Protein AF-A0A937SQ62-F1 (afdb_monomer_lite)

Secondary structure (DSSP, 8-state):
---HHHHHHHHHHTT--HHHHHHHTT-S-HHHHHHHHHTSS---HHHHHHHHHHHHHHHTT--

Sequence (63 aa):
MMTPETFKRWRKRHGMTQEQCATELGFKDRRQIINYEKGDIEIPRYVWLATLGYDSLNKSKEP

Radius of gyration: 11.24 Å; chains: 1; bounding box: 36×19×22 Å

Structure (mmCIF, N/CA/C/O backbone):
data_AF-A0A937SQ62-F1
#
_entry.id   AF-A0A937SQ62-F1
#
loop_
_atom_site.group_PDB
_atom_site.id
_atom_site.type_symbol
_atom_site.label_atom_id
_atom_site.label_alt_id
_atom_site.label_comp_id
_atom_site.label_asym_id
_atom_site.label_entity_id
_atom_site.label_seq_id
_atom_site.pdbx_PDB_ins_code
_atom_site.Cartn_x
_atom_site.Cartn_y
_atom_site.Cartn_z
_atom_site.occupancy
_atom_site.B_iso_or_equiv
_atom_site.auth_seq_id
_atom_site.auth_comp_id
_atom_site.auth_asym_id
_atom_site.auth_atom_id
_atom_site.pdbx_PDB_model_num
ATOM 1 N N . MET A 1 1 ? -2.037 -1.112 -16.089 1.00 70.31 1 MET A N 1
ATOM 2 C CA . MET A 1 1 ? -1.410 -1.592 -14.838 1.00 70.31 1 MET A CA 1
ATOM 3 C C . MET A 1 1 ? -1.354 -0.436 -13.862 1.00 70.31 1 MET A C 1
ATOM 5 O O . MET A 1 1 ? -1.327 0.707 -14.306 1.00 70.31 1 MET A O 1
ATOM 9 N N . MET A 1 2 ? -1.396 -0.710 -12.562 1.00 85.12 2 MET A N 1
ATOM 10 C CA . MET A 1 2 ? -1.307 0.341 -11.553 1.00 85.12 2 MET A CA 1
ATOM 11 C C . MET A 1 2 ? 0.130 0.863 -11.477 1.00 85.12 2 MET A C 1
ATOM 13 O O . MET A 1 2 ? 1.061 0.068 -11.407 1.00 85.12 2 MET A O 1
ATOM 17 N N . THR A 1 3 ? 0.314 2.183 -11.509 1.00 94.38 3 THR A N 1
ATOM 18 C CA . THR A 1 3 ? 1.644 2.793 -11.365 1.00 94.38 3 THR A CA 1
ATOM 19 C C . THR 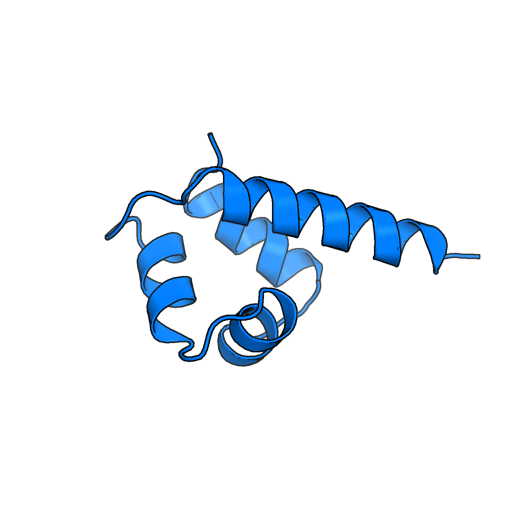A 1 3 ? 1.972 3.057 -9.891 1.00 94.38 3 THR A C 1
ATOM 21 O O . THR A 1 3 ? 1.043 3.257 -9.098 1.00 94.38 3 THR A O 1
ATOM 24 N N . PRO A 1 4 ? 3.265 3.141 -9.519 1.00 95.25 4 PRO A N 1
ATOM 25 C CA . PRO A 1 4 ? 3.699 3.508 -8.167 1.00 95.25 4 PRO A CA 1
ATOM 26 C C . PRO A 1 4 ? 3.036 4.788 -7.644 1.00 95.25 4 PRO A C 1
ATOM 28 O O . PRO A 1 4 ? 2.527 4.840 -6.523 1.00 95.25 4 PRO A O 1
ATOM 31 N N . GLU A 1 5 ? 2.958 5.814 -8.494 1.00 95.44 5 GLU A N 1
ATOM 32 C CA . GLU A 1 5 ? 2.311 7.082 -8.158 1.00 95.44 5 GLU A CA 1
ATOM 33 C C . GLU A 1 5 ? 0.812 6.929 -7.899 1.00 95.44 5 GLU A C 1
ATOM 35 O O . GLU A 1 5 ? 0.286 7.497 -6.939 1.00 95.44 5 GLU A O 1
ATOM 40 N N . THR A 1 6 ? 0.120 6.150 -8.734 1.00 94.50 6 THR A N 1
ATOM 41 C CA . THR A 1 6 ? -1.318 5.906 -8.580 1.00 94.50 6 THR A CA 1
ATOM 42 C C . THR A 1 6 ? -1.599 5.152 -7.285 1.00 94.50 6 THR A C 1
ATOM 44 O O . THR A 1 6 ? -2.507 5.529 -6.547 1.00 94.50 6 THR A O 1
ATOM 47 N N . PHE A 1 7 ? -0.782 4.150 -6.956 1.00 95.19 7 PHE A N 1
ATOM 48 C CA . PHE A 1 7 ? -0.896 3.387 -5.714 1.00 95.19 7 PHE A CA 1
ATOM 49 C C . PHE A 1 7 ? -0.653 4.249 -4.476 1.00 95.19 7 PHE A C 1
ATOM 51 O O . PHE A 1 7 ? -1.454 4.245 -3.539 1.00 95.19 7 PHE A O 1
ATOM 58 N N . LYS A 1 8 ? 0.380 5.094 -4.509 1.00 95.62 8 LYS A N 1
ATOM 59 C CA . LYS A 1 8 ? 0.662 6.044 -3.429 1.00 95.62 8 LYS A CA 1
ATOM 60 C C . LYS A 1 8 ? -0.476 7.042 -3.217 1.00 95.62 8 LYS A C 1
ATOM 62 O O . LYS A 1 8 ? -0.822 7.353 -2.075 1.00 95.62 8 LYS A O 1
ATOM 67 N N . ARG A 1 9 ? -1.066 7.561 -4.300 1.00 95.56 9 ARG A N 1
ATOM 68 C CA . ARG A 1 9 ? -2.226 8.467 -4.227 1.00 95.56 9 ARG A CA 1
ATOM 69 C C . ARG A 1 9 ? -3.458 7.758 -3.674 1.00 95.56 9 ARG A C 1
ATOM 71 O O . ARG A 1 9 ? -4.131 8.335 -2.827 1.00 95.56 9 ARG A O 1
ATOM 78 N N . TRP A 1 10 ? -3.721 6.528 -4.112 1.00 94.88 10 TRP A N 1
ATOM 79 C CA . TRP A 1 10 ? -4.811 5.698 -3.600 1.00 94.88 10 TRP A CA 1
ATOM 80 C C . TRP A 1 10 ? -4.689 5.496 -2.084 1.00 94.88 10 TRP A C 1
ATOM 82 O O . TRP A 1 10 ? -5.590 5.881 -1.345 1.00 94.88 10 TRP A O 1
ATOM 92 N N . ARG A 1 11 ? -3.526 5.051 -1.588 1.00 95.38 11 ARG A N 1
ATOM 93 C CA . ARG A 1 11 ? -3.304 4.865 -0.144 1.00 95.38 11 ARG A CA 1
ATOM 94 C C . ARG A 1 11 ? -3.542 6.153 0.649 1.00 95.38 11 ARG A C 1
ATOM 96 O O . ARG A 1 11 ? -4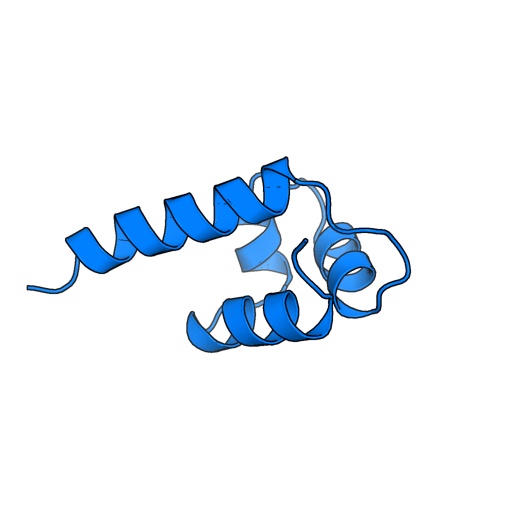.213 6.139 1.678 1.00 95.38 11 ARG A O 1
ATOM 103 N N . LYS A 1 12 ? -2.995 7.274 0.165 1.00 95.06 12 LYS A N 1
ATOM 104 C CA . LYS A 1 12 ? -3.161 8.584 0.811 1.00 95.06 12 LYS A CA 1
ATOM 105 C C . LYS A 1 12 ? -4.613 9.061 0.817 1.00 95.06 12 LYS A C 1
ATOM 107 O O . LYS A 1 12 ? -5.015 9.678 1.795 1.00 95.06 12 LYS A O 1
ATOM 112 N N . ARG A 1 13 ? -5.390 8.778 -0.234 1.00 94.19 13 ARG A N 1
ATOM 113 C CA . ARG A 1 13 ? -6.821 9.118 -0.311 1.00 94.19 13 ARG A CA 1
ATOM 114 C C . ARG A 1 13 ? -7.616 8.469 0.817 1.00 94.19 13 ARG A C 1
ATOM 116 O O . ARG A 1 13 ? -8.484 9.114 1.384 1.00 94.19 13 ARG A O 1
ATOM 123 N N . HIS A 1 14 ? -7.280 7.232 1.165 1.00 91.69 14 HIS A N 1
ATOM 124 C CA . HIS A 1 14 ? -7.901 6.519 2.280 1.00 91.69 14 HIS A CA 1
ATOM 125 C C . HIS A 1 14 ? -7.264 6.829 3.644 1.00 91.69 14 HIS A C 1
ATOM 127 O O . HIS A 1 14 ? -7.590 6.178 4.629 1.00 91.69 14 HIS A O 1
ATOM 133 N N . GLY A 1 15 ? -6.323 7.778 3.721 1.00 93.38 15 GLY A N 1
ATOM 134 C CA . GLY A 1 15 ? -5.678 8.163 4.979 1.00 93.38 15 GLY A CA 1
ATOM 135 C C . GLY A 1 15 ? -4.802 7.078 5.616 1.00 93.38 15 GLY A C 1
ATOM 136 O O . GLY A 1 15 ? -4.412 7.219 6.770 1.00 93.38 15 GLY A O 1
ATOM 137 N N . MET A 1 16 ? -4.467 6.008 4.888 1.00 94.56 16 MET A N 1
ATOM 138 C CA . MET A 1 16 ? -3.749 4.868 5.457 1.00 94.56 16 MET A CA 1
ATOM 139 C C . MET A 1 16 ? -2.247 5.135 5.588 1.00 94.56 16 MET A C 1
ATOM 141 O O . MET A 1 16 ? -1.592 5.648 4.668 1.00 94.56 16 MET A O 1
ATOM 145 N N . THR A 1 17 ? -1.649 4.669 6.683 1.00 96.06 17 THR A N 1
ATOM 146 C CA . THR A 1 17 ? -0.198 4.463 6.759 1.00 96.06 17 THR A CA 1
ATOM 147 C C . THR A 1 17 ? 0.232 3.294 5.863 1.00 96.06 17 THR A C 1
ATOM 149 O O . THR A 1 17 ? -0.585 2.520 5.365 1.00 96.06 17 THR A O 1
ATOM 152 N N . GLN A 1 18 ? 1.537 3.153 5.616 1.00 95.19 18 GLN A N 1
ATOM 153 C CA . GLN A 1 18 ? 2.060 2.014 4.846 1.00 95.19 18 GLN A CA 1
ATOM 154 C C . GLN A 1 18 ? 1.826 0.675 5.559 1.00 95.19 18 GLN A C 1
ATOM 156 O O . GLN A 1 18 ? 1.639 -0.338 4.897 1.00 95.19 18 GLN A O 1
ATOM 161 N N . GLU A 1 19 ? 1.822 0.677 6.893 1.00 96.31 19 GLU A N 1
ATOM 162 C CA . GLU A 1 19 ? 1.544 -0.510 7.703 1.00 96.31 19 GLU A CA 1
ATOM 163 C C . GLU A 1 19 ? 0.065 -0.890 7.653 1.00 96.31 19 GLU A C 1
ATOM 165 O O . GLU A 1 19 ? -0.254 -2.036 7.366 1.00 96.31 19 GLU A O 1
ATOM 170 N N . GLN A 1 20 ? -0.837 0.083 7.804 1.00 94.94 20 GLN A N 1
ATOM 171 C CA . GLN A 1 20 ? -2.276 -0.153 7.655 1.00 94.94 20 GLN A CA 1
ATOM 172 C C . GLN A 1 20 ? -2.616 -0.679 6.259 1.00 94.94 20 GLN A C 1
ATOM 174 O O . GLN A 1 20 ? -3.323 -1.669 6.133 1.00 94.94 20 GLN A O 1
ATOM 179 N N . CYS A 1 21 ? -2.047 -0.078 5.212 1.00 95.12 21 CYS A N 1
ATOM 180 C CA . CYS A 1 21 ? -2.226 -0.544 3.837 1.00 95.12 21 CYS A CA 1
ATOM 181 C C . CYS A 1 21 ? -1.763 -1.998 3.649 1.00 95.12 21 CYS A C 1
ATOM 183 O O . CYS A 1 21 ? -2.423 -2.772 2.962 1.00 95.12 21 CYS A O 1
ATOM 185 N N . ALA A 1 22 ? -0.646 -2.385 4.277 1.00 95.75 22 ALA A N 1
ATOM 186 C CA . ALA A 1 22 ? -0.178 -3.765 4.247 1.00 95.75 22 ALA A CA 1
ATOM 187 C C . ALA A 1 22 ? -1.197 -4.706 4.899 1.00 95.75 22 ALA A C 1
ATOM 189 O O . ALA A 1 22 ? -1.566 -5.699 4.282 1.00 95.75 22 ALA A O 1
ATOM 190 N N . THR A 1 23 ? -1.704 -4.355 6.081 1.00 94.19 23 THR A N 1
ATOM 191 C CA . THR A 1 23 ? -2.725 -5.138 6.787 1.00 94.19 23 THR A CA 1
ATOM 192 C C . THR A 1 23 ? -4.009 -5.286 5.968 1.00 94.19 23 THR A C 1
ATOM 194 O O . THR A 1 23 ? -4.469 -6.408 5.772 1.00 94.19 23 THR A O 1
ATOM 197 N N . GLU A 1 24 ? -4.552 -4.192 5.425 1.00 92.31 24 GLU A N 1
ATOM 198 C CA . GLU A 1 24 ? -5.801 -4.207 4.644 1.00 92.31 24 GLU A CA 1
ATOM 199 C C . GLU A 1 24 ? -5.677 -5.015 3.343 1.00 92.31 24 GLU A C 1
ATOM 201 O O . GLU A 1 24 ? -6.620 -5.683 2.925 1.00 92.31 24 GLU A O 1
ATOM 206 N N . LEU A 1 25 ? -4.505 -4.985 2.702 1.00 91.56 25 LEU A N 1
ATOM 207 C CA . LEU A 1 25 ? -4.236 -5.748 1.480 1.00 91.56 25 LEU A CA 1
ATOM 208 C C . LEU A 1 25 ? -3.717 -7.174 1.754 1.00 91.56 25 LEU A C 1
ATOM 210 O O . LEU A 1 25 ? -3.454 -7.915 0.806 1.00 91.56 25 LEU A O 1
ATOM 214 N N . GLY A 1 26 ? -3.571 -7.573 3.022 1.00 93.62 26 GLY A N 1
ATOM 215 C CA . GLY A 1 26 ? -3.167 -8.926 3.421 1.00 93.62 26 GLY A CA 1
ATOM 216 C C . GLY A 1 26 ? -1.664 -9.219 3.326 1.00 93.62 26 GLY A C 1
ATOM 217 O O . GLY A 1 26 ? -1.258 -10.379 3.241 1.00 93.62 26 GLY A O 1
ATOM 218 N N . PHE A 1 27 ? -0.815 -8.194 3.342 1.00 93.56 27 PHE A N 1
ATOM 219 C CA . PHE A 1 27 ? 0.638 -8.340 3.367 1.00 93.56 27 PHE A CA 1
ATOM 220 C C . PHE A 1 27 ? 1.181 -8.417 4.792 1.00 93.56 27 PHE A C 1
ATOM 222 O O . PHE A 1 27 ? 0.788 -7.663 5.676 1.00 93.56 27 PHE A O 1
ATOM 229 N N . LYS A 1 28 ? 2.172 -9.291 4.995 1.00 89.94 28 LYS A N 1
ATOM 230 C CA . LYS A 1 28 ? 2.841 -9.462 6.295 1.00 89.94 28 LYS A CA 1
ATOM 231 C C . LYS A 1 28 ? 3.784 -8.313 6.666 1.00 89.94 28 LYS A C 1
ATOM 233 O O . LYS A 1 28 ? 4.106 -8.163 7.837 1.00 89.94 28 LYS A O 1
ATOM 238 N N . ASP A 1 29 ? 4.272 -7.550 5.686 1.00 93.19 29 ASP A N 1
ATOM 239 C CA . ASP A 1 29 ? 5.299 -6.526 5.899 1.00 93.19 29 ASP A CA 1
ATOM 240 C C . ASP A 1 29 ? 5.033 -5.268 5.054 1.00 93.19 29 ASP A C 1
ATOM 242 O O . ASP A 1 29 ? 4.789 -5.339 3.845 1.00 93.19 29 ASP A O 1
ATOM 246 N N . ARG A 1 30 ? 5.146 -4.094 5.689 1.00 94.69 30 ARG A N 1
ATOM 247 C CA . ARG A 1 30 ? 4.967 -2.772 5.061 1.00 94.69 30 ARG A CA 1
ATOM 248 C C . ARG A 1 30 ? 6.009 -2.433 3.988 1.00 94.69 30 ARG A C 1
ATOM 250 O O . ARG A 1 30 ? 5.791 -1.522 3.191 1.00 94.69 30 ARG A O 1
ATOM 257 N N . ARG A 1 31 ? 7.145 -3.135 3.942 1.00 95.00 31 ARG A N 1
ATOM 258 C CA . ARG A 1 31 ? 8.202 -2.967 2.933 1.00 95.00 31 ARG A CA 1
ATOM 259 C C . ARG A 1 31 ? 7.700 -3.267 1.531 1.00 95.00 31 ARG A C 1
ATOM 261 O O . ARG A 1 31 ? 8.129 -2.582 0.611 1.00 95.00 31 ARG A O 1
ATOM 268 N N . GLN A 1 32 ? 6.764 -4.204 1.354 1.00 94.12 32 GLN A N 1
ATOM 269 C CA . GLN A 1 32 ? 6.173 -4.421 0.029 1.00 94.12 32 GLN A CA 1
ATOM 270 C C . GLN A 1 32 ? 5.444 -3.174 -0.471 1.00 94.12 32 GLN A C 1
ATOM 272 O O . GLN A 1 32 ? 5.668 -2.752 -1.600 1.00 94.12 32 GLN A O 1
ATOM 277 N N . ILE A 1 33 ? 4.669 -2.520 0.397 1.00 95.44 33 ILE A N 1
ATOM 278 C CA . ILE A 1 33 ? 3.990 -1.258 0.080 1.00 95.44 33 ILE A CA 1
ATOM 279 C C . ILE A 1 33 ? 5.010 -0.179 -0.296 1.00 95.44 33 ILE A C 1
ATOM 281 O O . ILE A 1 33 ? 4.828 0.514 -1.291 1.00 95.44 33 ILE A O 1
ATOM 285 N N . ILE A 1 34 ? 6.112 -0.061 0.452 1.00 95.88 34 ILE A N 1
ATOM 286 C CA . ILE A 1 34 ? 7.185 0.900 0.149 1.00 95.88 34 ILE A CA 1
ATOM 287 C C . ILE A 1 34 ? 7.803 0.626 -1.224 1.00 95.88 34 ILE A C 1
ATOM 289 O O . ILE A 1 34 ? 7.974 1.560 -2.006 1.00 95.88 34 ILE A O 1
ATOM 293 N N . ASN A 1 35 ? 8.124 -0.632 -1.522 1.00 95.75 35 ASN A N 1
ATOM 294 C CA . ASN A 1 35 ? 8.746 -1.013 -2.787 1.00 95.75 35 ASN A CA 1
ATOM 295 C C . ASN A 1 35 ? 7.794 -0.755 -3.969 1.00 95.75 35 ASN A C 1
ATOM 297 O O . ASN A 1 35 ? 8.233 -0.241 -4.997 1.00 95.75 35 ASN A O 1
ATOM 301 N N . TYR A 1 36 ? 6.489 -1.010 -3.801 1.00 95.12 36 TYR A N 1
ATOM 302 C CA . TYR A 1 36 ? 5.458 -0.639 -4.778 1.00 95.12 36 TYR A CA 1
ATOM 303 C C . TYR A 1 36 ? 5.377 0.874 -4.994 1.00 95.12 36 TYR A C 1
ATOM 305 O O . TYR A 1 36 ? 5.284 1.325 -6.131 1.00 95.12 36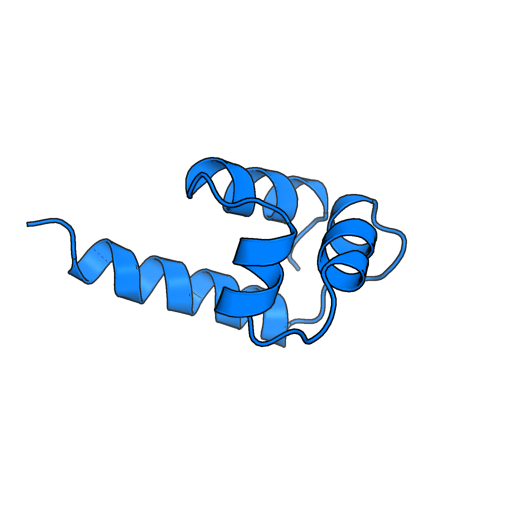 TYR A O 1
ATOM 313 N N . GLU A 1 37 ? 5.429 1.676 -3.927 1.00 93.81 37 GLU A N 1
ATOM 314 C CA . GLU A 1 37 ? 5.362 3.141 -4.019 1.00 93.81 37 GLU A CA 1
ATOM 315 C C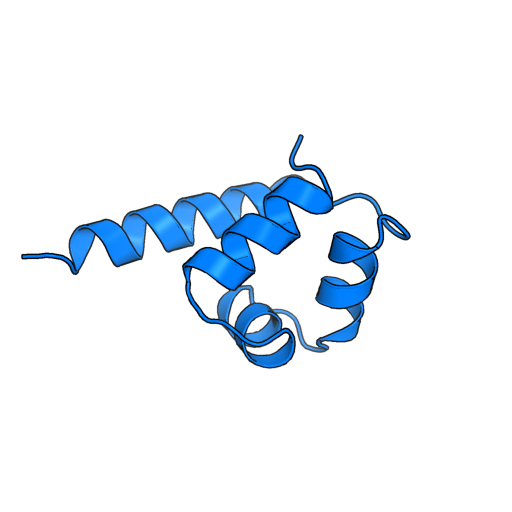 . GLU A 1 37 ? 6.619 3.782 -4.613 1.00 93.81 37 GLU A C 1
ATOM 317 O O . GLU A 1 37 ? 6.530 4.867 -5.191 1.00 93.81 37 GLU A O 1
ATOM 322 N N . LYS A 1 38 ? 7.781 3.149 -4.436 1.00 95.06 38 LYS A N 1
ATOM 323 C CA . LYS A 1 38 ? 9.045 3.575 -5.049 1.00 95.06 38 LYS A CA 1
ATOM 324 C C . LYS A 1 38 ? 9.162 3.147 -6.509 1.00 95.06 38 LYS A C 1
ATOM 326 O O . LYS A 1 38 ? 9.841 3.824 -7.271 1.00 95.06 38 LYS A O 1
ATOM 331 N N . GLY A 1 39 ? 8.486 2.063 -6.891 1.00 92.69 39 GLY A N 1
ATOM 332 C CA . GLY A 1 39 ? 8.660 1.426 -8.194 1.00 92.69 39 GLY A CA 1
ATOM 333 C C . GLY A 1 39 ? 9.859 0.479 -8.256 1.00 92.69 39 GLY A C 1
ATOM 334 O O . GLY A 1 39 ? 10.262 0.103 -9.349 1.00 92.69 39 GLY A O 1
ATOM 335 N N . ASP A 1 40 ? 10.405 0.077 -7.101 1.00 92.69 40 ASP A N 1
ATOM 336 C CA . ASP A 1 40 ? 11.493 -0.910 -7.015 1.00 92.69 40 ASP A CA 1
ATOM 337 C C . ASP A 1 40 ? 11.018 -2.303 -7.465 1.00 92.69 40 ASP A C 1
ATOM 339 O O . ASP A 1 40 ? 11.802 -3.114 -7.954 1.00 92.69 40 ASP A O 1
ATOM 343 N N . ILE A 1 41 ? 9.722 -2.584 -7.290 1.00 92.38 41 ILE A N 1
ATOM 344 C CA . ILE A 1 41 ? 9.053 -3.796 -7.766 1.00 92.38 41 ILE A CA 1
ATOM 345 C C . ILE A 1 41 ? 7.775 -3.417 -8.517 1.00 92.38 41 ILE A C 1
ATOM 347 O O . ILE A 1 41 ? 7.064 -2.483 -8.133 1.00 92.38 41 ILE A O 1
ATOM 351 N N . GLU A 1 42 ? 7.463 -4.166 -9.574 1.00 92.81 42 GLU A N 1
ATOM 352 C CA . GLU A 1 42 ? 6.203 -4.000 -10.296 1.00 92.81 42 GLU A CA 1
ATOM 353 C C . GLU A 1 42 ? 5.022 -4.366 -9.390 1.00 92.81 42 GLU A C 1
ATOM 355 O O . GLU A 1 42 ? 5.098 -5.317 -8.611 1.00 92.81 42 GLU A O 1
ATOM 360 N N . ILE A 1 43 ? 3.927 -3.607 -9.495 1.00 93.56 43 ILE A N 1
ATOM 361 C CA . ILE A 1 43 ? 2.691 -3.861 -8.752 1.00 93.56 43 ILE A CA 1
ATOM 362 C C . ILE A 1 43 ? 1.916 -4.981 -9.459 1.00 93.56 43 ILE A C 1
ATOM 364 O O . ILE A 1 43 ? 1.382 -4.754 -10.551 1.00 93.56 43 ILE A O 1
ATOM 368 N N . PRO A 1 44 ? 1.779 -6.171 -8.846 1.00 93.69 44 PRO A N 1
ATOM 369 C CA . PRO A 1 44 ? 1.077 -7.277 -9.471 1.00 93.69 44 PRO A CA 1
ATOM 370 C C . PRO A 1 44 ? -0.405 -6.969 -9.675 1.00 93.69 44 PRO A C 1
ATOM 372 O O . PRO A 1 44 ? -1.042 -6.259 -8.891 1.00 93.69 44 PRO A O 1
ATOM 375 N N . ARG A 1 45 ? -1.004 -7.597 -10.690 1.00 94.12 45 ARG A N 1
ATOM 376 C CA . ARG A 1 45 ? -2.424 -7.407 -11.024 1.00 94.12 45 ARG A CA 1
ATOM 377 C C . ARG A 1 45 ? -3.368 -7.695 -9.852 1.00 94.12 45 ARG A C 1
ATOM 379 O O . ARG A 1 45 ? -4.369 -6.999 -9.717 1.00 94.12 45 ARG A O 1
ATOM 386 N N . TYR A 1 46 ? -3.060 -8.677 -9.003 1.00 93.88 46 TYR A N 1
ATOM 387 C CA . TYR A 1 46 ? -3.900 -8.999 -7.844 1.00 93.88 46 TYR A CA 1
ATOM 388 C C . TYR A 1 46 ? -3.925 -7.871 -6.803 1.00 93.88 46 TYR A C 1
ATOM 390 O O . TYR A 1 46 ? -4.959 -7.649 -6.186 1.00 93.88 46 TYR A O 1
ATOM 398 N N . VAL A 1 47 ? -2.834 -7.110 -6.655 1.00 93.75 47 VAL A N 1
ATOM 399 C CA . VAL A 1 47 ? -2.780 -5.948 -5.752 1.00 93.75 47 VAL A CA 1
ATOM 400 C C . VAL A 1 47 ? -3.690 -4.854 -6.273 1.00 93.75 47 VAL A C 1
ATOM 402 O O . VAL A 1 47 ? -4.489 -4.297 -5.529 1.00 93.75 47 VAL A O 1
ATOM 405 N N . TRP A 1 48 ? -3.635 -4.602 -7.580 1.00 93.88 48 TRP A N 1
ATOM 406 C CA . TRP A 1 48 ? -4.544 -3.656 -8.210 1.00 93.88 48 TRP A CA 1
ATOM 407 C C . TRP A 1 48 ? -6.014 -4.073 -8.035 1.00 93.88 48 TRP A C 1
ATOM 409 O O . TRP A 1 48 ? -6.837 -3.254 -7.630 1.00 93.88 48 TRP A O 1
ATOM 419 N N . LEU A 1 49 ? -6.348 -5.348 -8.246 1.00 94.62 49 LEU A N 1
ATOM 420 C CA . LEU A 1 49 ? -7.702 -5.854 -7.995 1.00 94.62 49 LEU A CA 1
ATOM 421 C C . LEU A 1 49 ? -8.122 -5.695 -6.526 1.00 94.62 49 LEU A C 1
ATOM 423 O O . LEU A 1 49 ? -9.256 -5.300 -6.268 1.00 94.62 49 LEU A O 1
ATOM 427 N N . ALA A 1 50 ? -7.216 -5.930 -5.575 1.00 94.69 50 ALA A N 1
ATOM 428 C CA . ALA A 1 50 ? -7.484 -5.723 -4.155 1.00 94.69 50 ALA A CA 1
ATOM 429 C C . ALA A 1 50 ? -7.795 -4.250 -3.835 1.00 94.69 50 ALA A C 1
ATOM 431 O O . ALA A 1 50 ? -8.753 -3.983 -3.113 1.00 94.69 50 ALA A O 1
ATOM 432 N N . THR A 1 51 ? -7.076 -3.289 -4.435 1.00 93.88 51 THR A N 1
ATOM 433 C CA . THR A 1 51 ? -7.390 -1.854 -4.265 1.00 93.88 51 THR A CA 1
ATOM 434 C C . THR A 1 51 ? -8.785 -1.492 -4.783 1.00 93.88 51 THR A C 1
ATOM 436 O O . THR A 1 51 ? -9.514 -0.763 -4.116 1.00 93.88 51 THR A O 1
ATOM 439 N N . LEU A 1 52 ? -9.203 -2.061 -5.922 1.00 93.12 52 LEU A N 1
ATOM 440 C CA . LEU A 1 52 ? -10.549 -1.862 -6.473 1.00 93.12 52 LEU A CA 1
ATOM 441 C C . LEU A 1 52 ? -11.634 -2.502 -5.595 1.00 93.12 52 LEU A C 1
ATOM 443 O O . LEU A 1 52 ? -12.693 -1.911 -5.393 1.00 93.12 52 LEU A O 1
ATOM 447 N N . GLY A 1 53 ? -11.372 -3.699 -5.064 1.00 94.12 53 GLY A N 1
ATOM 448 C CA . GLY A 1 53 ? -12.271 -4.373 -4.128 1.00 94.12 53 GLY A CA 1
ATOM 449 C C . GLY A 1 53 ? -12.458 -3.566 -2.844 1.00 94.12 53 GLY A C 1
ATOM 450 O O . GLY A 1 53 ? -13.586 -3.361 -2.404 1.00 94.12 53 GLY A O 1
ATOM 451 N N . TYR A 1 54 ? -11.368 -3.032 -2.296 1.00 93.19 54 TYR A N 1
ATOM 452 C CA . TYR A 1 54 ? -11.396 -2.159 -1.125 1.00 93.19 54 TYR A CA 1
ATOM 453 C C . TYR A 1 54 ? -12.218 -0.884 -1.366 1.00 93.19 54 TYR A C 1
ATOM 455 O O . TYR A 1 54 ? -13.069 -0.531 -0.549 1.00 93.19 54 TYR A O 1
ATOM 463 N N . ASP A 1 55 ? -12.017 -0.220 -2.510 1.00 91.50 55 ASP A N 1
ATOM 464 C CA . ASP A 1 55 ? -12.821 0.937 -2.920 1.00 91.50 55 ASP A CA 1
ATOM 465 C C . ASP A 1 55 ? -14.310 0.587 -3.022 1.00 91.50 55 ASP A C 1
ATOM 467 O O . ASP A 1 55 ? -15.161 1.338 -2.547 1.00 91.50 55 ASP A O 1
ATOM 471 N N . SER A 1 56 ? -14.641 -0.561 -3.619 1.00 92.25 56 SER A N 1
ATOM 472 C CA . SER A 1 56 ? -16.029 -1.007 -3.749 1.00 92.25 56 SER A CA 1
ATO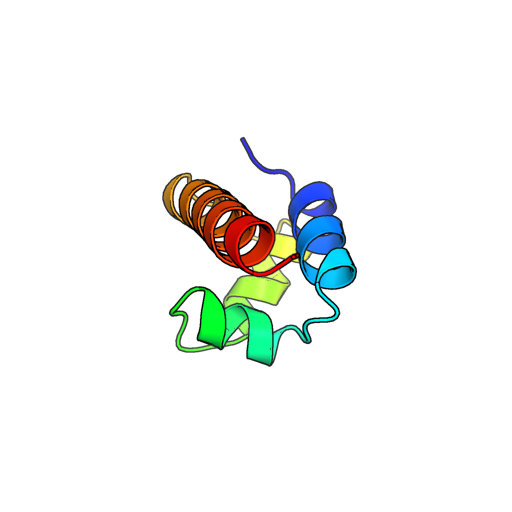M 473 C C . SER A 1 56 ? -16.682 -1.241 -2.387 1.00 92.25 56 SER A C 1
ATOM 475 O O . SER A 1 56 ? -17.825 -0.840 -2.194 1.00 92.25 56 SER A O 1
ATOM 477 N N . LEU A 1 57 ? -15.966 -1.856 -1.442 1.00 88.88 57 LEU A N 1
ATOM 478 C CA . LEU A 1 57 ? -16.475 -2.137 -0.097 1.00 88.88 57 LEU A CA 1
ATOM 479 C C . LEU A 1 57 ? -16.659 -0.870 0.744 1.00 88.88 57 LEU A C 1
ATOM 481 O O . LEU A 1 57 ? -17.573 -0.816 1.564 1.00 88.88 57 LEU A O 1
ATOM 485 N N . ASN A 1 58 ? -15.812 0.145 0.554 1.00 82.88 58 ASN A N 1
ATOM 486 C CA . ASN A 1 58 ? -15.936 1.408 1.282 1.00 82.88 58 ASN A CA 1
ATOM 487 C C . ASN A 1 58 ? -16.965 2.360 0.677 1.00 82.88 58 ASN A C 1
ATOM 489 O O . ASN A 1 58 ? -17.650 3.037 1.436 1.00 82.88 58 ASN A O 1
ATOM 493 N N . LYS A 1 59 ? -17.166 2.352 -0.646 1.00 71.62 59 LYS A N 1
ATOM 494 C CA . LYS A 1 59 ? -18.291 3.071 -1.270 1.00 71.62 59 LYS A CA 1
ATOM 495 C C . LYS A 1 59 ? -19.648 2.572 -0.781 1.00 71.62 59 LYS A C 1
ATOM 497 O O . LYS A 1 59 ? -20.576 3.354 -0.669 1.00 71.62 59 LYS A O 1
ATOM 502 N N . SER A 1 60 ? -19.768 1.284 -0.458 1.00 61.16 60 SER A N 1
ATOM 503 C CA . 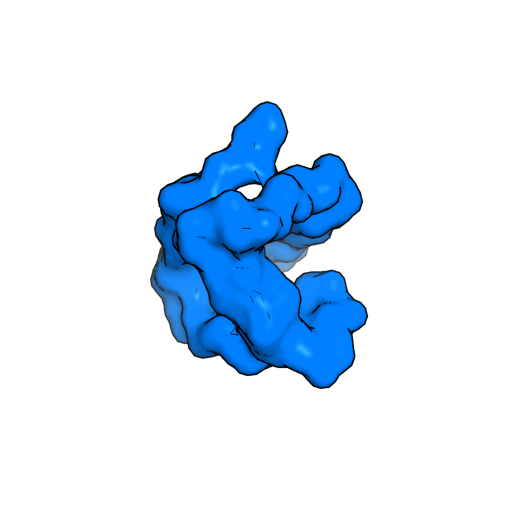SER A 1 60 ? -20.989 0.715 0.130 1.00 61.16 60 SER A CA 1
ATOM 504 C C . SER A 1 60 ? -21.237 1.130 1.588 1.00 61.16 60 SER A C 1
ATOM 506 O O . SER A 1 60 ? -22.278 0.781 2.135 1.00 61.16 60 SER A O 1
ATOM 508 N N . LYS A 1 61 ? -20.283 1.813 2.236 1.00 54.53 61 LYS A N 1
ATOM 509 C CA . LYS A 1 61 ? -20.388 2.297 3.622 1.00 54.53 61 LYS A CA 1
ATOM 510 C C . LYS A 1 61 ? -20.659 3.801 3.724 1.00 54.53 61 LYS A C 1
ATOM 512 O O . LYS A 1 61 ? -20.853 4.286 4.836 1.00 54.53 61 LYS A O 1
ATOM 517 N N . GLU A 1 62 ? -20.659 4.529 2.609 1.00 43.97 62 GLU A N 1
ATOM 518 C CA . GLU A 1 62 ? -21.144 5.909 2.571 1.00 43.97 62 GLU A CA 1
ATOM 519 C C . GLU A 1 62 ? -22.685 5.883 2.433 1.00 43.97 62 GLU A C 1
ATOM 521 O O . GLU A 1 62 ? -23.181 5.141 1.582 1.00 43.97 62 GLU A O 1
ATOM 526 N N . PRO A 1 63 ? -23.434 6.585 3.310 1.00 49.28 63 PRO A N 1
ATOM 527 C CA . PRO A 1 63 ? -24.901 6.560 3.352 1.00 49.28 63 PRO A CA 1
ATOM 528 C C . PRO A 1 63 ? -25.576 7.203 2.134 1.00 49.28 63 PRO A C 1
ATOM 530 O O . PRO A 1 63 ? -24.982 8.124 1.529 1.00 49.28 63 PRO A O 1
#

Foldseek 3Di:
DQALCNLVVLCVVVVHDLVRLCVQLVHPDSVVNVCSNVVVDPDDPSSVVSSVVVVVVVVVVDD

pLDDT: mean 90.32, std 11.04, range [43.97, 96.31]